Protein AF-A0A2N2S3Z8-F1 (afdb_monomer)

Structure (mmCIF, N/CA/C/O backbone):
data_AF-A0A2N2S3Z8-F1
#
_entry.id   AF-A0A2N2S3Z8-F1
#
loop_
_atom_site.group_PDB
_atom_site.id
_atom_site.type_symbol
_atom_site.label_atom_id
_atom_site.label_alt_id
_atom_site.label_comp_id
_atom_site.label_asym_id
_atom_site.label_entity_id
_atom_site.label_seq_id
_atom_site.pdbx_PDB_ins_code
_atom_site.Cartn_x
_atom_site.Cartn_y
_atom_site.Cartn_z
_atom_site.occupancy
_atom_site.B_iso_or_equiv
_atom_site.auth_seq_id
_atom_site.auth_comp_id
_atom_site.auth_asym_id
_atom_site.auth_atom_id
_atom_site.pdbx_PDB_model_num
ATOM 1 N N . ALA A 1 1 ? -13.297 12.540 -6.389 1.00 72.81 1 ALA A N 1
ATOM 2 C CA . ALA A 1 1 ? -12.339 11.908 -5.455 1.00 72.81 1 ALA A CA 1
ATOM 3 C C . ALA A 1 1 ? -13.070 10.807 -4.690 1.00 72.81 1 ALA A C 1
ATOM 5 O O . ALA A 1 1 ? -14.288 10.893 -4.601 1.00 72.81 1 ALA A O 1
ATOM 6 N N . ASN A 1 2 ? -12.369 9.789 -4.186 1.00 85.81 2 ASN A N 1
ATOM 7 C CA . ASN A 1 2 ? -12.990 8.708 -3.405 1.00 85.81 2 ASN A CA 1
ATOM 8 C C . ASN A 1 2 ? -13.343 9.200 -1.992 1.00 85.81 2 ASN A C 1
ATOM 10 O O . ASN A 1 2 ? -12.544 9.928 -1.399 1.00 85.81 2 ASN A O 1
ATOM 14 N N . ASP A 1 3 ? -14.485 8.777 -1.443 1.00 88.69 3 ASP A N 1
ATOM 15 C CA . ASP A 1 3 ? -14.877 9.096 -0.062 1.00 88.69 3 ASP A CA 1
ATOM 16 C C . ASP A 1 3 ? -14.126 8.217 0.948 1.00 88.69 3 ASP A C 1
ATOM 18 O O . ASP A 1 3 ? -14.622 7.225 1.481 1.00 88.69 3 ASP A O 1
ATOM 22 N N . LEU A 1 4 ? -12.865 8.574 1.180 1.00 87.44 4 LEU A N 1
ATOM 23 C CA . LEU A 1 4 ? -12.032 7.891 2.160 1.00 87.44 4 LEU A CA 1
ATOM 24 C C . LEU A 1 4 ? -12.470 8.223 3.591 1.00 87.44 4 LEU A C 1
ATOM 26 O O . LEU A 1 4 ? -12.391 7.359 4.458 1.00 87.44 4 LEU A O 1
ATOM 30 N N . ALA A 1 5 ? -12.968 9.436 3.843 1.00 85.88 5 ALA A N 1
ATOM 31 C CA . ALA A 1 5 ? -13.427 9.844 5.168 1.00 85.88 5 ALA A CA 1
ATOM 32 C C . ALA A 1 5 ? -14.603 8.977 5.649 1.00 85.88 5 ALA A C 1
ATOM 34 O O . ALA A 1 5 ? -14.562 8.472 6.774 1.00 85.88 5 ALA A O 1
ATOM 35 N N . GLY A 1 6 ? -15.594 8.742 4.781 1.00 89.06 6 GLY A N 1
ATOM 36 C CA . GLY A 1 6 ? -16.711 7.836 5.041 1.00 89.06 6 GLY A CA 1
ATOM 37 C C . GLY A 1 6 ? -16.257 6.396 5.278 1.00 89.06 6 GLY A C 1
ATOM 38 O O . GLY A 1 6 ? -16.706 5.767 6.235 1.00 89.06 6 GLY A O 1
ATOM 39 N N . LEU A 1 7 ? -15.293 5.899 4.493 1.00 89.81 7 LEU A N 1
ATOM 40 C CA . LEU A 1 7 ? -14.714 4.566 4.695 1.00 89.81 7 LEU A CA 1
ATOM 41 C C . LEU A 1 7 ? -14.067 4.422 6.080 1.00 89.81 7 LEU A C 1
ATOM 43 O O . LEU A 1 7 ? -14.365 3.470 6.798 1.00 89.81 7 LEU A O 1
ATOM 47 N N . PHE A 1 8 ? -13.207 5.362 6.486 1.00 86.81 8 PHE A N 1
ATOM 48 C CA . PHE A 1 8 ? -12.582 5.296 7.810 1.00 86.81 8 PHE A CA 1
ATOM 49 C C . PHE A 1 8 ? -13.628 5.406 8.923 1.00 86.81 8 PHE A C 1
ATOM 51 O O . PHE A 1 8 ? -13.512 4.723 9.937 1.00 86.81 8 PHE A O 1
ATOM 58 N N . ALA A 1 9 ? -14.663 6.236 8.764 1.00 86.25 9 ALA A N 1
ATOM 59 C CA . ALA A 1 9 ? -15.753 6.329 9.734 1.00 86.25 9 ALA A CA 1
ATOM 60 C C . ALA A 1 9 ? -16.543 5.016 9.868 1.00 86.25 9 ALA A C 1
ATOM 62 O O . ALA A 1 9 ? -16.827 4.603 10.989 1.00 86.25 9 ALA A O 1
ATOM 63 N N . ALA A 1 10 ? -16.838 4.345 8.753 1.00 90.44 10 ALA A N 1
ATOM 64 C CA . ALA A 1 10 ? -17.576 3.083 8.731 1.00 90.44 10 ALA A CA 1
ATOM 65 C C . ALA A 1 10 ? -16.744 1.876 9.203 1.00 90.44 10 ALA A C 1
ATOM 67 O O . ALA A 1 10 ? -17.301 0.897 9.698 1.00 90.44 10 ALA A O 1
ATOM 68 N N . CYS A 1 11 ? -15.417 1.934 9.067 1.00 89.62 11 CYS A N 1
ATOM 69 C CA . CYS A 1 11 ? -14.509 0.838 9.402 1.00 89.62 11 CYS A CA 1
ATOM 70 C C . CYS A 1 11 ? -13.536 1.237 10.526 1.00 89.62 11 CYS A C 1
ATOM 72 O O . CYS A 1 11 ? -12.361 1.491 10.253 1.00 89.62 11 CYS A O 1
ATOM 74 N N . PRO A 1 12 ? -13.964 1.250 11.804 1.00 85.50 12 PRO A N 1
ATOM 75 C CA . PRO A 1 12 ? -13.104 1.655 12.922 1.00 85.50 12 PRO A CA 1
ATOM 76 C C . PRO A 1 12 ? -11.909 0.716 13.161 1.00 85.50 12 PRO A C 1
ATOM 78 O O . PRO A 1 12 ? -10.917 1.131 13.747 1.00 85.50 12 PRO A O 1
ATOM 81 N N . GLN A 1 13 ? -11.976 -0.532 12.683 1.00 86.81 13 GLN A N 1
ATOM 82 C CA . GLN A 1 13 ? -10.870 -1.498 12.747 1.00 86.81 13 GLN A CA 1
ATOM 83 C C . GLN A 1 13 ? -9.789 -1.266 11.678 1.00 86.81 13 GLN A C 1
ATOM 85 O O . GLN A 1 13 ? -8.722 -1.885 11.727 1.00 86.81 13 GLN A O 1
ATOM 90 N N . LEU A 1 14 ? -10.045 -0.394 10.696 1.00 87.94 14 LEU A N 1
ATOM 91 C CA . LEU A 1 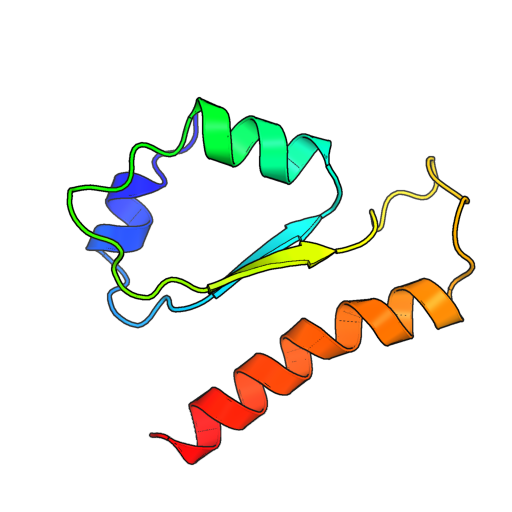14 ? -9.074 -0.075 9.659 1.00 87.94 14 LEU A CA 1
ATOM 92 C C . LEU A 1 14 ? -7.914 0.705 10.291 1.00 87.94 14 LEU A C 1
ATOM 94 O O . LEU A 1 14 ? -8.033 1.878 10.632 1.00 87.94 14 LEU A O 1
ATOM 98 N N . SER A 1 15 ? -6.782 0.022 10.432 1.00 88.62 15 SER A N 1
ATOM 99 C CA . SER A 1 15 ? -5.609 0.508 11.165 1.00 88.62 15 SER A CA 1
ATOM 100 C C . SER A 1 15 ? -4.389 0.775 10.285 1.00 88.62 15 SER A C 1
ATOM 102 O O . SER A 1 15 ? -3.435 1.392 10.748 1.00 88.62 15 SER A O 1
ATOM 104 N N . HIS A 1 16 ? -4.388 0.313 9.031 1.00 92.19 16 HIS A N 1
ATOM 105 C CA . HIS A 1 16 ? -3.237 0.417 8.135 1.00 92.19 16 HIS A CA 1
ATOM 106 C C . HIS A 1 16 ? -3.640 0.845 6.724 1.00 92.19 16 HIS A C 1
ATOM 108 O O . HIS A 1 16 ? -4.649 0.389 6.189 1.00 92.19 16 HIS A O 1
ATOM 114 N N . VAL A 1 17 ? -2.802 1.668 6.095 1.00 92.81 17 VAL A N 1
ATOM 115 C CA . VAL A 1 17 ? -2.909 2.048 4.683 1.00 92.81 17 VAL A CA 1
ATOM 116 C C . VAL A 1 17 ? -1.551 1.852 4.021 1.00 92.81 17 VAL A C 1
ATOM 118 O O . VAL A 1 17 ? -0.557 2.461 4.417 1.00 92.81 17 VAL A O 1
ATOM 121 N N . PHE A 1 18 ? -1.516 1.022 2.981 1.00 96.50 18 PHE A N 1
ATOM 122 C CA . PHE A 1 18 ? -0.313 0.761 2.197 1.00 96.50 18 PHE 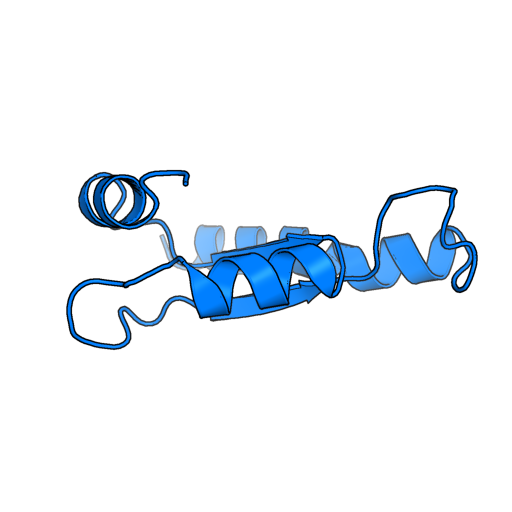A CA 1
ATOM 123 C C . PHE A 1 18 ? -0.451 1.381 0.802 1.00 96.50 18 PHE A C 1
ATOM 125 O O . PHE A 1 18 ? -1.364 1.034 0.054 1.00 96.50 18 PHE A O 1
ATOM 132 N N . PHE A 1 19 ? 0.442 2.301 0.433 1.00 96.00 19 PHE A N 1
ATOM 133 C CA . PHE A 1 19 ? 0.401 2.976 -0.868 1.00 96.00 19 PHE A CA 1
ATOM 134 C C . PHE A 1 19 ? 1.185 2.204 -1.927 1.00 96.00 19 PHE A C 1
ATOM 136 O O . PHE A 1 19 ? 2.373 1.940 -1.755 1.00 96.00 19 PHE A O 1
ATOM 143 N N . ASN A 1 20 ? 0.545 1.912 -3.060 1.00 95.50 20 ASN A N 1
ATOM 144 C CA . ASN A 1 20 ? 1.193 1.318 -4.228 1.00 95.50 20 ASN A CA 1
ATOM 145 C C . ASN A 1 20 ? 1.939 2.395 -5.044 1.00 95.50 20 ASN A C 1
ATOM 147 O O . ASN A 1 20 ? 1.423 2.916 -6.034 1.00 95.50 20 ASN A O 1
ATOM 151 N N . GLY A 1 21 ? 3.151 2.754 -4.620 1.00 94.12 21 GLY A N 1
ATOM 152 C CA . GLY A 1 21 ? 3.963 3.801 -5.243 1.00 94.12 21 GLY A CA 1
ATOM 153 C C . GLY A 1 21 ? 3.659 5.225 -4.757 1.00 94.12 21 GLY A C 1
ATOM 154 O O . GLY A 1 21 ? 2.728 5.478 -3.992 1.00 94.12 21 GLY A O 1
ATOM 155 N N . SER A 1 22 ? 4.486 6.181 -5.199 1.00 93.12 22 SER A N 1
ATOM 156 C CA . SER A 1 22 ? 4.426 7.588 -4.764 1.00 93.12 22 SER A CA 1
ATOM 157 C C . SER A 1 22 ? 3.163 8.307 -5.223 1.00 93.12 22 SER A C 1
ATOM 159 O O . SER A 1 22 ? 2.606 9.080 -4.456 1.00 93.12 22 SER A O 1
ATOM 161 N N . ALA A 1 23 ? 2.669 8.018 -6.429 1.00 93.44 23 ALA A N 1
ATOM 162 C CA . ALA A 1 23 ? 1.456 8.646 -6.950 1.00 93.44 23 ALA A CA 1
ATOM 163 C C . ALA A 1 23 ? 0.240 8.405 -6.038 1.00 93.44 23 ALA A C 1
ATOM 165 O O . ALA A 1 23 ? -0.520 9.334 -5.766 1.00 93.44 23 A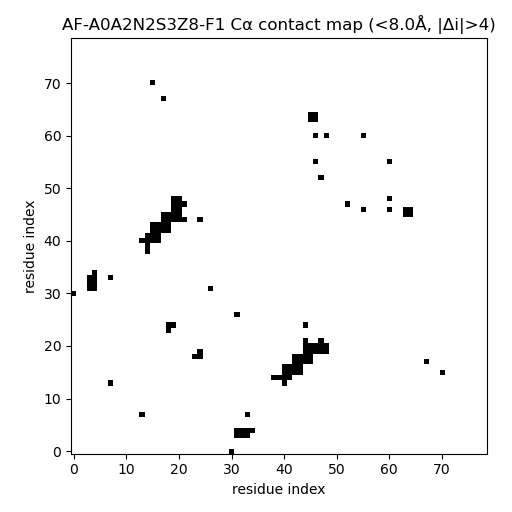LA A O 1
ATOM 166 N N . ALA A 1 24 ? 0.092 7.182 -5.512 1.00 93.88 24 ALA A N 1
ATOM 167 C CA . ALA A 1 24 ? -0.977 6.841 -4.577 1.00 93.88 24 ALA A CA 1
ATOM 168 C C . ALA A 1 24 ? -0.833 7.593 -3.243 1.00 93.88 24 ALA A C 1
ATOM 170 O O . ALA A 1 24 ? -1.813 8.146 -2.747 1.00 93.88 24 ALA A O 1
ATOM 171 N N . GLU A 1 25 ? 0.384 7.669 -2.694 1.00 94.62 25 GLU A N 1
ATOM 172 C CA . GLU A 1 25 ? 0.661 8.434 -1.472 1.00 94.62 25 GLU A CA 1
ATOM 173 C C . GLU A 1 25 ? 0.348 9.926 -1.661 1.00 94.62 25 GLU A C 1
ATOM 175 O O . GLU A 1 25 ? -0.337 10.530 -0.836 1.00 94.62 25 GLU A O 1
ATOM 180 N N . THR A 1 26 ? 0.808 10.527 -2.760 1.00 94.00 26 THR A N 1
ATOM 181 C CA . THR A 1 26 ? 0.566 11.941 -3.066 1.00 94.00 26 THR A CA 1
ATOM 182 C C . THR A 1 26 ? -0.923 12.229 -3.221 1.00 94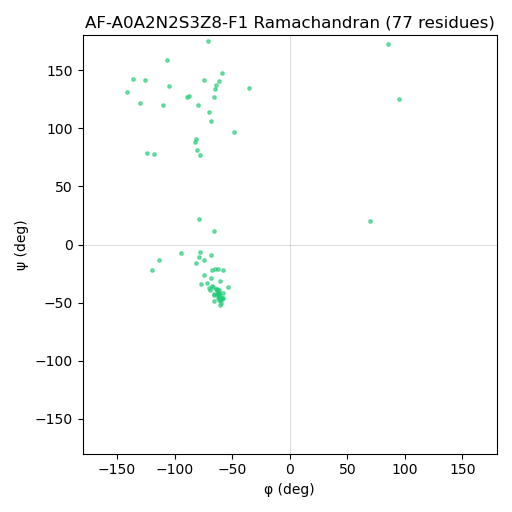.00 26 THR A C 1
ATOM 184 O O . THR A 1 26 ? -1.420 13.198 -2.647 1.00 94.00 26 THR A O 1
ATOM 187 N N . ALA A 1 27 ? -1.653 11.383 -3.954 1.00 92.62 27 ALA A N 1
ATOM 188 C CA . ALA A 1 27 ? -3.094 11.531 -4.119 1.00 92.62 27 ALA A CA 1
ATOM 189 C C . ALA A 1 27 ? -3.829 11.416 -2.777 1.00 92.62 27 ALA A C 1
ATOM 191 O O . ALA A 1 27 ? -4.700 12.236 -2.487 1.00 92.62 27 ALA A O 1
ATOM 192 N N . PHE A 1 28 ? -3.446 10.455 -1.931 1.00 91.31 28 PHE A N 1
ATOM 193 C CA . PHE A 1 28 ? -4.012 10.313 -0.593 1.00 91.31 28 PHE A CA 1
ATOM 194 C C . PHE A 1 28 ? -3.758 11.562 0.251 1.00 91.31 28 PHE A C 1
ATOM 196 O O . PHE A 1 28 ? -4.704 12.151 0.751 1.00 91.31 28 PHE A O 1
ATOM 203 N N . ARG A 1 29 ? -2.513 12.038 0.348 1.00 87.62 29 ARG A N 1
ATOM 204 C CA . ARG A 1 29 ? -2.181 13.241 1.135 1.00 87.62 29 ARG A CA 1
ATOM 205 C C . ARG A 1 29 ? -2.908 14.494 0.647 1.00 87.62 29 ARG A C 1
ATOM 207 O O . ARG A 1 29 ? -3.212 15.369 1.448 1.00 87.62 29 ARG A O 1
ATOM 214 N N . ARG A 1 30 ? -3.183 14.583 -0.657 1.00 88.88 30 ARG A N 1
ATOM 215 C CA . ARG A 1 30 ? -3.891 15.718 -1.260 1.00 88.88 30 ARG A CA 1
ATOM 216 C C . ARG A 1 30 ? -5.400 15.687 -1.020 1.00 88.88 30 ARG A C 1
ATOM 218 O O . ARG A 1 30 ? -6.008 16.749 -0.956 1.00 88.88 30 ARG A O 1
ATOM 225 N N . HIS A 1 31 ? -6.005 14.501 -0.965 1.00 85.75 31 HIS A N 1
ATOM 226 C CA . HIS A 1 31 ? -7.463 14.351 -1.036 1.00 85.75 31 HIS A CA 1
ATOM 227 C C . HIS A 1 31 ? -8.098 13.693 0.194 1.00 85.75 31 HIS A C 1
ATOM 229 O O . HIS A 1 31 ? -9.295 13.860 0.417 1.00 85.75 31 HIS A O 1
ATOM 235 N N . ALA A 1 32 ? -7.337 12.941 0.987 1.00 82.56 32 ALA A N 1
ATOM 236 C CA . ALA A 1 32 ? -7.828 12.294 2.193 1.00 82.56 32 ALA A CA 1
ATOM 237 C C 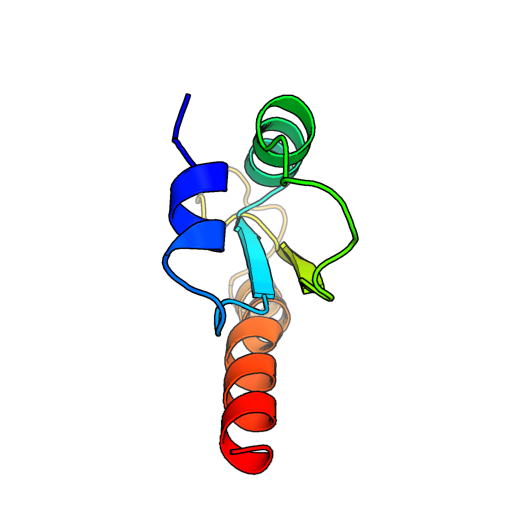. ALA A 1 32 ? -7.839 13.303 3.347 1.00 82.56 32 ALA A C 1
ATOM 239 O O . ALA A 1 32 ? -6.865 13.459 4.081 1.00 82.56 32 ALA A O 1
ATOM 240 N N . HIS A 1 33 ? -8.966 13.988 3.517 1.00 75.12 33 HIS A N 1
ATOM 241 C CA . HIS A 1 33 ? -9.237 14.765 4.721 1.00 75.12 33 HIS A CA 1
ATOM 242 C C . HIS A 1 33 ? -9.764 13.814 5.796 1.00 75.12 33 HIS A C 1
ATOM 244 O O . HIS A 1 33 ? -10.965 13.566 5.890 1.00 75.12 33 HIS A O 1
ATOM 250 N N . LEU A 1 34 ? -8.852 13.215 6.567 1.00 68.88 34 LEU A N 1
ATOM 251 C CA . LEU A 1 34 ? -9.235 12.372 7.697 1.00 68.88 34 LEU A CA 1
ATOM 252 C C . LEU A 1 34 ? -9.919 13.247 8.766 1.00 68.88 34 LEU A C 1
ATOM 254 O O . LEU A 1 34 ? -9.347 14.269 9.158 1.00 68.88 34 LEU A O 1
ATOM 258 N N . PRO A 1 35 ? -11.130 12.8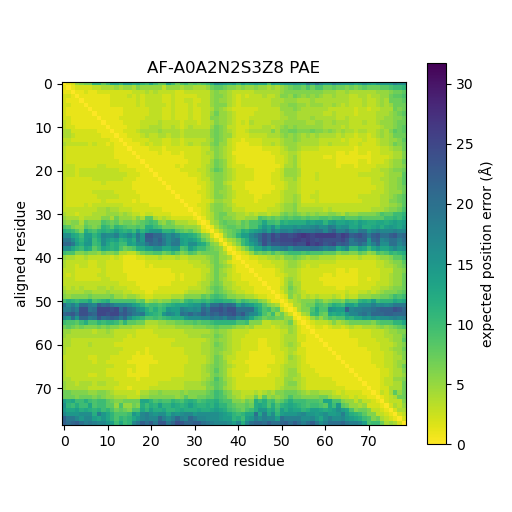92 9.234 1.00 56.75 35 PRO A N 1
ATOM 259 C CA . PRO A 1 35 ? -11.775 13.616 10.322 1.00 56.75 35 PRO A CA 1
ATOM 260 C C . PRO A 1 35 ? -10.908 13.533 11.587 1.00 56.75 35 PRO A C 1
ATOM 262 O O . PRO A 1 35 ? -10.278 12.510 11.844 1.00 56.75 35 PRO A O 1
ATOM 265 N N . HIS A 1 36 ? -10.857 14.651 12.311 1.00 48.00 36 HIS A N 1
ATOM 266 C CA . HIS A 1 36 ? -9.844 15.064 13.286 1.00 48.00 36 HIS A CA 1
ATOM 267 C C . HIS A 1 36 ? -9.210 13.965 14.151 1.00 48.00 36 HIS A C 1
ATOM 269 O O . HIS A 1 36 ? -9.899 13.165 14.780 1.00 48.00 36 HIS A O 1
ATOM 275 N N . GLY A 1 37 ? -7.882 14.046 14.263 1.00 52.81 37 GLY A N 1
ATOM 276 C CA . GLY A 1 37 ? -7.072 13.246 15.172 1.00 52.81 37 GLY A CA 1
ATOM 277 C C . GLY A 1 37 ? -6.511 12.012 14.487 1.00 52.81 37 GLY A C 1
ATOM 278 O O . GLY A 1 37 ? -7.244 11.222 13.900 1.00 52.81 37 GLY A O 1
ATOM 279 N N . ASP A 1 38 ? -5.193 11.872 14.557 1.00 57.59 38 ASP A N 1
ATOM 280 C CA . ASP A 1 38 ? -4.457 10.676 14.178 1.00 57.59 38 ASP A CA 1
ATOM 281 C C . ASP A 1 38 ? -5.134 9.455 14.828 1.00 57.59 38 ASP A C 1
ATOM 283 O O . ASP A 1 38 ? -4.926 9.175 16.007 1.00 57.59 38 ASP A O 1
ATOM 287 N N . ARG A 1 39 ? -6.003 8.738 14.095 1.00 63.66 39 ARG A N 1
ATOM 288 C CA . ARG A 1 39 ? -6.701 7.535 14.598 1.00 63.66 39 ARG A CA 1
ATOM 289 C C . ARG A 1 39 ? -5.728 6.377 14.886 1.00 63.66 39 ARG A C 1
ATOM 291 O O . ARG A 1 39 ? -6.151 5.236 15.032 1.00 63.66 39 ARG A O 1
ATOM 298 N N . GLY A 1 40 ? -4.422 6.644 14.893 1.00 76.31 40 GLY A N 1
ATOM 299 C CA . GLY A 1 40 ? -3.367 5.645 14.919 1.00 76.31 40 GLY A CA 1
ATOM 300 C C . GLY A 1 40 ? -3.269 4.864 13.611 1.00 76.31 40 GLY A C 1
ATOM 301 O O . GLY A 1 40 ? -2.726 3.759 13.614 1.00 76.31 40 GLY A O 1
ATOM 302 N N . ILE A 1 41 ? -3.802 5.399 12.500 1.00 85.94 41 ILE A N 1
ATOM 303 C CA . ILE A 1 41 ? -3.729 4.729 11.198 1.00 85.94 41 ILE A CA 1
ATOM 304 C C . ILE A 1 41 ? -2.281 4.768 10.720 1.00 85.94 41 ILE A C 1
ATOM 306 O O . ILE A 1 41 ? -1.728 5.819 10.397 1.00 85.94 41 ILE A O 1
ATOM 310 N N . ARG A 1 42 ? -1.668 3.593 10.632 1.00 90.19 42 ARG A N 1
ATOM 311 C CA . ARG A 1 42 ? -0.294 3.433 10.169 1.00 90.19 42 ARG A CA 1
ATOM 312 C C . ARG A 1 42 ? -0.263 3.495 8.651 1.00 90.19 42 ARG A C 1
ATOM 314 O O . ARG A 1 42 ? -0.878 2.679 7.968 1.00 90.19 42 ARG A O 1
ATOM 321 N N . VAL A 1 43 ? 0.479 4.455 8.120 1.00 91.56 43 VAL A N 1
ATOM 322 C CA . VAL A 1 43 ? 0.663 4.623 6.678 1.00 91.56 43 VAL A CA 1
ATOM 323 C C . VAL A 1 43 ? 2.048 4.141 6.255 1.00 91.56 43 VAL A C 1
ATOM 325 O O . VAL A 1 43 ? 3.041 4.442 6.915 1.00 91.56 43 VAL A O 1
ATOM 328 N N . LEU A 1 44 ? 2.133 3.408 5.144 1.00 94.81 44 LEU A N 1
ATOM 329 C CA . LEU A 1 44 ? 3.406 2.967 4.568 1.00 94.81 44 LEU A CA 1
ATOM 330 C C . LEU A 1 44 ? 3.360 3.027 3.041 1.00 94.81 44 LEU A C 1
ATOM 332 O O . LEU A 1 44 ? 2.445 2.496 2.418 1.00 94.81 44 LEU A O 1
ATOM 336 N N . ARG A 1 45 ? 4.373 3.631 2.412 1.00 95.88 45 ARG A N 1
ATOM 337 C CA . ARG A 1 45 ? 4.545 3.563 0.955 1.00 95.88 45 ARG A CA 1
ATOM 338 C C . ARG A 1 45 ? 5.343 2.323 0.569 1.00 95.88 45 ARG A C 1
ATOM 340 O O . ARG A 1 45 ? 6.453 2.123 1.049 1.00 95.88 45 ARG A O 1
ATOM 347 N N . LEU A 1 46 ? 4.788 1.541 -0.350 1.00 96.38 46 LEU A N 1
ATOM 348 C CA . LEU A 1 46 ? 5.414 0.374 -0.958 1.00 96.38 46 LEU A CA 1
ATOM 349 C C . LEU A 1 46 ? 5.836 0.678 -2.406 1.00 96.38 46 LEU A C 1
ATOM 351 O O . LEU A 1 46 ? 5.306 1.609 -3.028 1.00 96.38 46 LEU A O 1
ATOM 355 N N . PRO A 1 47 ? 6.782 -0.089 -2.976 1.00 94.69 47 PRO A N 1
ATOM 356 C CA . PRO A 1 47 ? 7.120 0.013 -4.389 1.00 94.69 47 PRO A CA 1
ATOM 357 C C . PRO A 1 47 ? 5.916 -0.266 -5.285 1.00 94.69 47 PRO A C 1
ATOM 359 O O . PRO A 1 47 ? 5.077 -1.111 -4.966 1.00 94.69 47 PRO A O 1
ATOM 362 N N . SER A 1 48 ? 5.878 0.403 -6.440 1.00 93.31 48 SER A N 1
ATOM 363 C CA . SER A 1 48 ? 4.802 0.187 -7.401 1.00 93.31 48 SER A CA 1
ATOM 364 C C . SER A 1 48 ? 4.820 -1.241 -7.966 1.00 93.31 48 SER A C 1
ATOM 366 O O . SER A 1 48 ? 5.861 -1.739 -8.411 1.00 93.31 48 SER A O 1
ATOM 368 N N . THR A 1 49 ? 3.654 -1.883 -8.017 1.00 91.69 49 THR A N 1
ATOM 369 C CA . THR A 1 49 ? 3.457 -3.168 -8.708 1.00 91.69 49 THR A CA 1
ATOM 370 C C . THR A 1 49 ? 3.335 -3.022 -10.224 1.00 91.69 49 THR A C 1
ATOM 372 O O . THR A 1 49 ? 3.339 -4.030 -10.926 1.00 91.69 49 THR A O 1
ATOM 375 N N . SER A 1 50 ? 3.278 -1.794 -10.753 1.00 86.62 50 SER A N 1
ATOM 376 C CA . SER A 1 50 ? 3.226 -1.562 -12.196 1.00 86.62 50 SER A CA 1
ATOM 377 C C . SER A 1 50 ? 4.509 -2.056 -12.889 1.00 86.62 50 SER A C 1
ATOM 379 O O . SER A 1 50 ? 5.613 -1.795 -12.390 1.00 86.62 50 SER A O 1
ATOM 381 N N . PRO A 1 51 ? 4.399 -2.727 -14.053 1.00 72.12 51 PRO A N 1
ATOM 382 C CA . PRO A 1 51 ? 5.557 -3.123 -14.853 1.00 72.12 51 PRO A CA 1
ATOM 383 C C . PRO A 1 51 ? 6.290 -1.914 -15.453 1.00 72.12 51 PRO A C 1
ATOM 385 O O . PRO A 1 51 ? 7.485 -1.998 -15.715 1.00 72.12 51 PRO A O 1
ATOM 388 N N . ALA A 1 52 ? 5.611 -0.768 -15.594 1.00 67.62 52 ALA A N 1
ATOM 389 C CA . ALA A 1 52 ? 6.180 0.465 -16.145 1.00 67.62 52 ALA A CA 1
ATOM 390 C C . ALA A 1 52 ? 7.252 1.120 -15.241 1.00 67.62 52 ALA A C 1
ATOM 392 O O . ALA A 1 52 ? 7.944 2.038 -15.670 1.00 67.62 52 ALA A O 1
ATOM 393 N N . HIS A 1 53 ? 7.427 0.629 -14.006 1.00 60.16 53 HIS A N 1
ATOM 394 C CA . HIS A 1 53 ? 8.490 1.032 -13.084 1.00 60.16 53 HIS A CA 1
ATOM 395 C C . HIS A 1 53 ? 9.306 -0.196 -12.638 1.00 60.16 53 HIS A C 1
ATOM 397 O O . HIS A 1 53 ? 9.134 -0.735 -11.540 1.00 60.16 53 HIS A O 1
ATOM 403 N N . ALA A 1 54 ? 10.212 -0.640 -13.516 1.00 63.94 54 ALA A N 1
ATOM 404 C CA . ALA A 1 54 ? 11.130 -1.771 -13.324 1.00 63.94 54 ALA A CA 1
ATOM 405 C C . ALA A 1 54 ? 12.365 -1.446 -12.453 1.00 63.94 54 ALA A C 1
ATOM 407 O O . ALA A 1 54 ? 13.375 -2.135 -12.529 1.00 63.94 54 ALA A O 1
ATOM 408 N N . ALA A 1 55 ? 12.297 -0.403 -11.617 1.00 74.75 55 ALA A N 1
ATOM 409 C CA . ALA A 1 55 ? 13.412 -0.001 -10.753 1.00 74.75 55 ALA A CA 1
ATOM 410 C C . ALA A 1 55 ? 13.806 -1.082 -9.727 1.00 74.75 55 ALA A C 1
ATOM 412 O O . ALA A 1 55 ? 14.920 -1.066 -9.220 1.00 74.75 55 ALA A O 1
ATOM 413 N N . LEU A 1 56 ? 12.891 -2.011 -9.429 1.00 83.00 56 LEU A N 1
ATOM 414 C CA . LEU A 1 56 ? 13.114 -3.164 -8.563 1.00 83.00 56 LEU A CA 1
ATOM 415 C C . LEU A 1 56 ? 12.732 -4.449 -9.296 1.00 83.00 56 LEU A C 1
ATOM 417 O O . LEU A 1 56 ? 11.716 -4.490 -10.001 1.00 83.00 56 LEU A O 1
ATOM 421 N N . ASN A 1 57 ? 13.518 -5.501 -9.073 1.00 89.81 57 ASN A N 1
ATOM 422 C CA . ASN A 1 57 ? 13.177 -6.850 -9.509 1.00 89.81 57 ASN A CA 1
ATOM 423 C C . ASN A 1 57 ? 12.005 -7.413 -8.674 1.00 89.81 57 ASN A C 1
ATOM 425 O O . ASN A 1 57 ? 11.519 -6.797 -7.720 1.00 89.81 57 ASN A O 1
ATOM 429 N N . TYR A 1 58 ? 11.527 -8.601 -9.044 1.00 90.75 58 TYR A N 1
ATOM 430 C CA . TYR A 1 58 ? 10.418 -9.245 -8.345 1.00 90.75 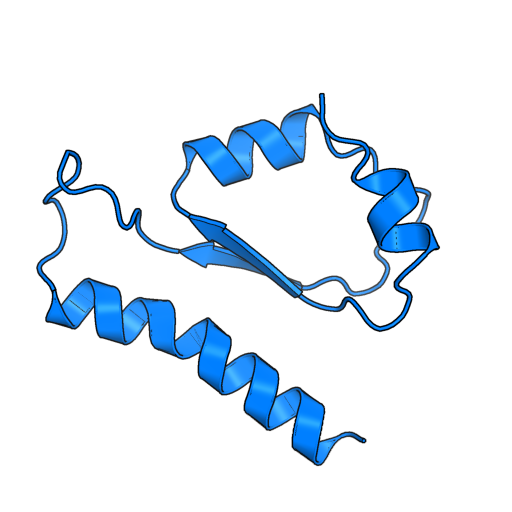58 TYR A CA 1
ATOM 431 C C . TYR A 1 58 ? 10.723 -9.537 -6.868 1.00 90.75 58 TYR A C 1
ATOM 433 O O . TYR A 1 58 ? 9.872 -9.269 -6.023 1.00 90.75 58 TYR A O 1
ATOM 441 N 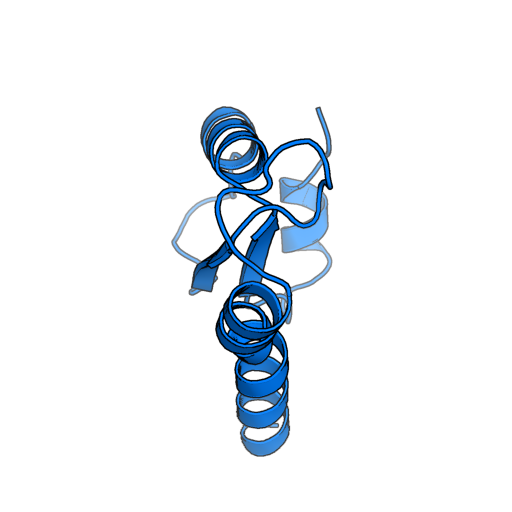N . SER A 1 59 ? 11.911 -10.059 -6.541 1.00 93.12 59 SER A N 1
ATOM 442 C CA . SER A 1 59 ? 12.270 -10.421 -5.163 1.00 93.12 59 SER A CA 1
ATOM 443 C C . SER A 1 59 ? 12.293 -9.213 -4.231 1.00 93.12 59 SER A C 1
ATOM 445 O O . SER A 1 59 ? 11.781 -9.301 -3.118 1.00 93.12 59 SER A O 1
ATOM 447 N N . ASP A 1 60 ? 12.784 -8.068 -4.702 1.00 93.06 60 ASP A N 1
ATOM 448 C CA . ASP A 1 60 ? 12.827 -6.831 -3.922 1.00 93.06 60 ASP A CA 1
ATOM 449 C C . ASP A 1 60 ? 11.417 -6.275 -3.695 1.00 93.06 60 ASP A C 1
ATOM 451 O O . ASP A 1 60 ? 11.074 -5.831 -2.596 1.00 93.06 60 ASP A O 1
ATOM 455 N N . LYS A 1 61 ? 10.554 -6.356 -4.720 1.00 93.06 61 LYS A N 1
ATOM 456 C CA . LYS A 1 61 ? 9.131 -6.027 -4.569 1.00 93.06 61 LYS A CA 1
ATOM 457 C C . LYS A 1 61 ? 8.474 -6.963 -3.558 1.00 93.06 61 LYS A C 1
ATOM 459 O O . LYS A 1 61 ? 7.802 -6.485 -2.650 1.00 93.06 61 LYS A O 1
ATOM 464 N N . LEU A 1 62 ? 8.686 -8.272 -3.671 1.00 95.06 62 LEU A N 1
ATOM 465 C CA . LEU A 1 62 ? 8.108 -9.246 -2.751 1.00 95.06 62 LEU A CA 1
ATOM 466 C C . LEU A 1 62 ? 8.545 -8.972 -1.307 1.00 95.06 62 LEU A C 1
ATOM 468 O O . LEU A 1 62 ? 7.690 -8.916 -0.427 1.00 95.06 62 LEU A O 1
ATOM 472 N N . ALA A 1 63 ? 9.839 -8.740 -1.075 1.00 96.00 63 ALA A N 1
ATOM 473 C CA . ALA A 1 63 ? 10.377 -8.410 0.241 1.00 96.00 63 ALA A CA 1
ATOM 474 C C . ALA A 1 63 ? 9.723 -7.149 0.827 1.00 96.00 63 ALA A C 1
ATOM 476 O O . ALA A 1 63 ? 9.267 -7.167 1.967 1.00 96.00 63 ALA A O 1
ATOM 477 N N . ALA A 1 64 ? 9.584 -6.078 0.038 1.00 95.56 64 ALA A N 1
ATOM 478 C CA . ALA A 1 64 ? 8.913 -4.862 0.494 1.00 95.56 64 ALA A CA 1
ATOM 479 C C . ALA A 1 64 ? 7.430 -5.103 0.838 1.00 95.56 64 ALA A C 1
ATOM 481 O O . ALA A 1 64 ? 6.924 -4.613 1.848 1.00 95.56 64 ALA A O 1
ATOM 482 N N . TRP A 1 65 ? 6.728 -5.892 0.023 1.00 96.19 65 TRP A N 1
ATOM 483 C CA . TRP A 1 65 ? 5.304 -6.174 0.205 1.00 96.19 65 TRP A CA 1
ATOM 484 C C . TRP A 1 65 ? 5.002 -7.148 1.359 1.00 96.19 65 TRP A C 1
ATOM 486 O O . TRP A 1 65 ? 3.862 -7.186 1.829 1.00 96.19 65 TRP A O 1
ATOM 496 N N . GLN A 1 66 ? 6.002 -7.853 1.910 1.00 97.56 66 GLN A N 1
ATOM 497 C CA . GLN A 1 66 ? 5.840 -8.636 3.148 1.00 97.56 66 GLN A CA 1
ATOM 498 C C . GLN A 1 66 ? 5.372 -7.784 4.338 1.00 97.56 66 GLN A C 1
ATOM 500 O O . GLN A 1 66 ? 4.744 -8.320 5.250 1.00 97.56 66 GLN A O 1
ATOM 505 N N . ALA A 1 67 ? 5.581 -6.462 4.309 1.00 96.50 67 ALA A N 1
ATOM 506 C CA . ALA A 1 67 ? 5.059 -5.544 5.320 1.00 96.50 67 ALA A CA 1
ATOM 507 C C . ALA A 1 67 ? 3.535 -5.672 5.527 1.00 96.50 67 ALA A C 1
ATOM 509 O O . ALA A 1 67 ? 3.068 -5.600 6.663 1.00 96.50 67 ALA A O 1
ATOM 510 N N . VAL A 1 68 ? 2.766 -5.928 4.459 1.00 95.94 68 VAL A N 1
ATOM 511 C CA . VAL A 1 68 ? 1.305 -6.112 4.543 1.00 95.94 68 VAL A CA 1
ATOM 512 C C . VAL A 1 68 ? 0.970 -7.378 5.327 1.00 95.94 68 VAL A C 1
ATOM 514 O O . VAL A 1 68 ? 0.183 -7.340 6.271 1.00 95.94 68 VAL A O 1
ATOM 517 N N . ARG A 1 69 ? 1.619 -8.498 4.981 1.00 95.75 69 ARG A N 1
ATOM 518 C CA . ARG A 1 69 ? 1.444 -9.774 5.685 1.00 95.75 69 ARG A CA 1
ATOM 519 C C . ARG A 1 69 ? 1.812 -9.632 7.161 1.00 95.75 69 ARG A C 1
ATOM 521 O O . ARG A 1 69 ? 1.047 -10.053 8.024 1.00 95.75 69 ARG A O 1
ATOM 528 N N . ASN A 1 70 ? 2.938 -8.993 7.456 1.00 95.00 70 ASN A N 1
ATOM 529 C CA . ASN A 1 70 ? 3.398 -8.804 8.829 1.00 95.00 70 ASN A CA 1
ATOM 530 C C . ASN A 1 70 ? 2.394 -7.984 9.650 1.00 95.00 70 ASN A C 1
ATOM 532 O O . ASN A 1 70 ? 2.061 -8.376 10.764 1.00 95.00 70 ASN A O 1
ATOM 536 N N . ALA A 1 71 ? 1.834 -6.912 9.082 1.00 91.69 71 ALA A N 1
ATOM 537 C CA . ALA A 1 71 ? 0.804 -6.120 9.751 1.00 91.69 71 ALA A CA 1
ATOM 538 C C . ALA A 1 71 ? -0.464 -6.935 10.066 1.00 91.69 71 ALA A C 1
ATOM 540 O O . ALA A 1 71 ? -1.019 -6.799 11.156 1.00 91.69 71 ALA A O 1
ATOM 541 N N . THR A 1 72 ? -0.892 -7.824 9.160 1.00 87.62 72 THR A N 1
ATOM 542 C CA . THR A 1 72 ? -2.046 -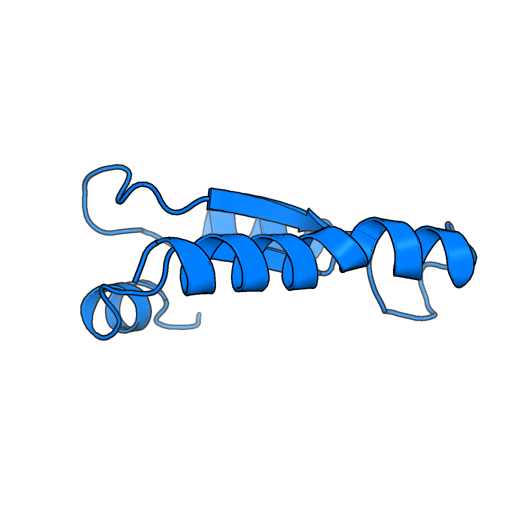8.707 9.421 1.00 87.62 72 THR A CA 1
ATOM 543 C C . THR A 1 72 ? -1.777 -9.738 10.517 1.00 87.62 72 THR A C 1
ATOM 545 O O . THR A 1 72 ? -2.664 -10.017 11.318 1.00 87.62 72 THR A O 1
ATOM 548 N N . LEU A 1 73 ? -0.550 -10.264 10.604 1.00 89.50 73 LEU A N 1
ATOM 549 C CA . LEU A 1 73 ? -0.167 -11.217 11.648 1.00 89.50 73 LEU A CA 1
ATOM 550 C C . LEU A 1 73 ? -0.087 -10.549 13.023 1.00 89.50 73 LEU A C 1
ATOM 552 O O . LEU A 1 73 ? -0.490 -11.147 14.015 1.00 89.50 73 LEU A O 1
ATOM 556 N N . THR A 1 74 ? 0.394 -9.307 13.098 1.00 80.31 74 THR A N 1
ATOM 557 C CA . THR A 1 74 ? 0.383 -8.536 14.349 1.00 80.31 74 THR A CA 1
ATOM 558 C C . THR A 1 74 ? -1.043 -8.230 14.801 1.00 80.31 74 THR A C 1
ATOM 560 O O . THR A 1 74 ? -1.349 -8.371 15.980 1.00 80.31 74 THR A O 1
ATOM 563 N N . ALA A 1 75 ? -1.929 -7.854 13.873 1.00 73.69 75 ALA A N 1
ATOM 564 C CA . ALA A 1 75 ? -3.331 -7.587 14.191 1.00 73.69 75 ALA A CA 1
ATOM 565 C C . ALA A 1 75 ? -4.068 -8.840 14.698 1.00 73.69 75 ALA A C 1
ATOM 567 O O . ALA A 1 75 ? -4.849 -8.737 15.636 1.00 73.69 75 ALA A O 1
ATOM 568 N N . ALA A 1 76 ? -3.784 -10.017 14.128 1.00 69.00 76 ALA A N 1
ATOM 569 C CA . ALA A 1 76 ? -4.395 -11.282 14.539 1.00 69.00 76 ALA A CA 1
ATOM 570 C C . ALA A 1 76 ? -3.964 -11.760 15.938 1.00 69.00 76 ALA A C 1
ATOM 572 O O . ALA A 1 76 ? -4.735 -12.439 16.598 1.00 69.00 76 ALA A O 1
ATOM 573 N N . HIS A 1 77 ? -2.755 -11.417 16.395 1.00 60.91 77 HIS A N 1
ATOM 574 C CA . HIS A 1 77 ? -2.299 -11.747 17.754 1.00 60.91 77 HIS A CA 1
ATOM 575 C C . HIS A 1 77 ? -2.804 -10.771 18.827 1.00 60.91 77 HIS A C 1
ATOM 577 O O . HIS A 1 77 ? -2.692 -11.063 20.013 1.00 60.91 77 HIS A O 1
ATOM 583 N N . ALA A 1 78 ? -3.290 -9.595 18.424 1.00 58.84 78 ALA A N 1
ATOM 584 C CA . ALA A 1 78 ? -3.780 -8.561 19.332 1.00 58.84 78 ALA A CA 1
ATOM 585 C C . ALA A 1 78 ? -5.305 -8.616 19.562 1.00 58.84 78 ALA A C 1
ATOM 587 O O . ALA A 1 78 ? -5.806 -7.852 20.387 1.00 58.84 78 ALA A O 1
ATOM 588 N N . ALA A 1 79 ? -6.019 -9.468 18.819 1.00 52.88 79 ALA A N 1
ATOM 589 C CA . ALA A 1 79 ? -7.464 -9.692 18.900 1.00 52.88 79 ALA A CA 1
ATOM 590 C C . ALA A 1 79 ? -7.771 -10.991 19.654 1.00 52.88 79 ALA A C 1
ATOM 592 O O . ALA A 1 79 ? -8.798 -11.008 20.367 1.00 52.88 79 ALA A O 1
#

Solvent-accessible surface area (backbone atoms only — not comparable to full-atom values): 4956 Å² total; per-residue (Å²): 132,80,70,53,46,60,49,52,69,75,35,79,81,67,45,70,47,77,23,66,19,67,68,46,45,53,51,41,73,74,64,54,68,69,71,85,68,86,84,68,57,46,73,45,80,39,74,49,85,53,78,94,54,69,89,55,60,70,68,60,47,50,60,58,54,44,56,60,58,52,52,55,54,54,52,63,74,75,109

Secondary structure (DSSP, 8-state):
---HHHHHHH-TT--EEEEESHHHHHHHHHH----SS----EEEEE----TT-TTS-HHHHHHHHHHHHHHHHHHHH--

Sequence (79 aa):
ANDLAGLFAACPQLSHVFFNGSAAETAFRRHAHLPHGDRGIRVLRLPSTSPAHAALNYSDKLAAWQAVRNATLTAAHAA

Mean predicted aligned error: 5.59 Å

Radius of gyration: 14.22 Å; Cα contacts (8 Å, |Δi|>4): 59; chains: 1; bounding box: 31×28×36 Å

pLDDT: mean 84.76, std 12.62, range [48.0, 97.56]

Foldseek 3Di:
DDPVQVVCVVCVVQQEDEAQDDVRVVCCVVPVPHPDDPSNRHYYYAYHPDPVPPVDDPVNNVVRVCVVVVVVVVSVVVD